Protein AF-A0A7X0VWC8-F1 (afdb_monomer_lite)

Organism: NCBI:txid2761120

Secondary structure (DSSP, 8-state):
-HHHHHHHHHHHHHHHHHHHHHHGGG--TT-HHHHHHHHHHHHHHHHHHHHHHHHHHHHHHHTS---S-SS--

Sequence (73 aa):
MFRALKWISAIVIACGIVCCVWNLSQFNDRNLGLMVGIGFLVGGIQILMFGMVAPLMQKKTEELPLDTTEELV

Radius of gyration: 20.56 Å; chains: 1; bounding box: 41×14×67 Å

Foldseek 3Di:
DLVVLVVVLVVLLVVLVVLCVVCVVDPDPPPVSPVVSVVSNVVSVVSVVVSVVVVVVVVVVVPPPPDDDPDDD

Structure (mmCIF, N/CA/C/O backbone):
data_AF-A0A7X0VWC8-F1
#
_entry.id   AF-A0A7X0VWC8-F1
#
loop_
_atom_site.group_PDB
_atom_site.id
_atom_site.type_symbol
_atom_site.label_atom_id
_atom_site.label_alt_id
_atom_site.label_comp_id
_atom_site.label_asym_id
_atom_site.label_entity_id
_atom_site.label_seq_id
_atom_site.pdbx_PDB_ins_code
_atom_site.Cartn_x
_atom_site.Cartn_y
_atom_site.Cartn_z
_atom_site.occupancy
_atom_site.B_iso_or_equiv
_atom_site.auth_seq_id
_atom_site.auth_comp_id
_atom_site.auth_asym_id
_atom_site.auth_atom_id
_atom_site.pdbx_PDB_model_num
ATOM 1 N N . MET A 1 1 ? -18.006 3.762 11.186 1.00 56.25 1 MET A N 1
ATOM 2 C CA . MET A 1 1 ? -16.683 4.336 10.832 1.00 56.25 1 MET A CA 1
ATOM 3 C C . MET A 1 1 ? -15.738 3.341 10.132 1.00 56.25 1 MET A C 1
ATOM 5 O O . MET A 1 1 ? -14.889 3.775 9.368 1.00 56.25 1 MET A O 1
ATOM 9 N N . PHE A 1 2 ? -15.936 2.018 10.250 1.00 62.62 2 PHE A N 1
ATOM 10 C CA . PHE A 1 2 ? -15.096 0.983 9.606 1.00 62.62 2 PHE A CA 1
ATOM 11 C C . PHE A 1 2 ? -15.040 0.981 8.068 1.00 62.62 2 PHE A C 1
ATOM 13 O O . PHE A 1 2 ? -14.083 0.479 7.483 1.00 62.62 2 PHE A O 1
ATOM 20 N N . ARG A 1 3 ? -16.045 1.549 7.386 1.00 68.81 3 ARG A N 1
ATOM 21 C CA . ARG A 1 3 ? -16.096 1.561 5.913 1.00 68.81 3 ARG A CA 1
ATOM 22 C C . ARG A 1 3 ? -14.960 2.399 5.317 1.00 68.81 3 ARG A C 1
ATOM 24 O O . ARG A 1 3 ? -14.348 1.955 4.356 1.00 68.81 3 ARG A O 1
ATOM 31 N N . ALA A 1 4 ? -14.639 3.547 5.917 1.00 77.56 4 ALA A N 1
ATOM 32 C CA . ALA A 1 4 ? -13.590 4.439 5.423 1.00 77.56 4 ALA A CA 1
ATOM 33 C C . ALA A 1 4 ? -12.199 3.782 5.473 1.00 77.56 4 ALA A C 1
ATOM 35 O O . ALA A 1 4 ? -11.504 3.769 4.463 1.00 77.56 4 ALA A O 1
ATOM 36 N N . LEU A 1 5 ? -11.832 3.145 6.595 1.00 79.44 5 LEU A N 1
ATOM 37 C CA . LEU A 1 5 ? -10.549 2.434 6.727 1.00 79.44 5 LEU A CA 1
ATOM 38 C C . LEU A 1 5 ? -10.400 1.299 5.703 1.00 79.44 5 LEU A C 1
ATOM 40 O O . LEU A 1 5 ? -9.334 1.133 5.112 1.00 79.44 5 LEU A O 1
ATOM 44 N N . LYS A 1 6 ? -11.483 0.549 5.452 1.00 79.44 6 LYS A N 1
ATOM 45 C CA . LYS A 1 6 ? -11.508 -0.514 4.435 1.00 79.44 6 LYS A CA 1
ATOM 46 C C . LYS A 1 6 ? -11.256 0.032 3.029 1.00 79.44 6 LYS A C 1
ATOM 48 O O . LYS A 1 6 ? -10.503 -0.575 2.275 1.00 79.44 6 LYS A O 1
ATOM 53 N N . TRP A 1 7 ? -11.875 1.162 2.686 1.00 85.94 7 TRP A N 1
ATOM 54 C CA . TRP A 1 7 ? -11.677 1.827 1.396 1.00 85.94 7 TRP A CA 1
ATOM 55 C C . TRP A 1 7 ? -10.256 2.379 1.248 1.00 85.94 7 TRP A C 1
ATOM 57 O O . TRP A 1 7 ? -9.633 2.163 0.214 1.00 85.94 7 TRP A O 1
ATOM 67 N N . ILE A 1 8 ? -9.713 3.013 2.291 1.00 87.12 8 ILE A N 1
ATOM 68 C CA . ILE A 1 8 ? -8.340 3.538 2.293 1.00 87.12 8 ILE A CA 1
ATOM 69 C C . ILE A 1 8 ? -7.329 2.404 2.096 1.00 87.12 8 ILE A C 1
ATOM 71 O O . ILE A 1 8 ? -6.478 2.493 1.216 1.00 87.12 8 ILE A O 1
ATOM 75 N N . SER A 1 9 ? -7.450 1.309 2.852 1.00 86.12 9 SER A N 1
ATOM 76 C CA . SER A 1 9 ? -6.568 0.147 2.696 1.00 86.12 9 SER A CA 1
ATOM 77 C C . SER A 1 9 ? -6.664 -0.461 1.290 1.00 86.12 9 SER A C 1
ATOM 79 O O . SER A 1 9 ? -5.636 -0.737 0.676 1.00 86.12 9 SER A O 1
ATOM 81 N N . ALA A 1 10 ? -7.874 -0.586 0.730 1.00 88.19 10 ALA A N 1
ATOM 82 C CA . ALA A 1 10 ? -8.058 -1.086 -0.633 1.00 88.19 10 ALA A CA 1
ATOM 83 C C . ALA A 1 10 ? -7.352 -0.208 -1.683 1.00 88.19 10 ALA A C 1
ATOM 85 O O . ALA A 1 10 ? -6.715 -0.740 -2.591 1.00 88.19 10 ALA A O 1
ATOM 86 N N . ILE A 1 11 ? -7.411 1.120 -1.535 1.00 91.25 11 ILE A N 1
ATOM 87 C CA . ILE A 1 11 ? -6.728 2.067 -2.431 1.00 91.25 11 ILE A CA 1
ATOM 88 C C . ILE A 1 11 ? -5.204 1.938 -2.307 1.00 91.25 11 ILE A C 1
ATOM 90 O O . ILE A 1 11 ? -4.510 1.890 -3.321 1.00 91.25 11 ILE A O 1
ATOM 94 N N . VAL A 1 12 ? -4.678 1.838 -1.082 1.00 89.44 12 VAL A N 1
ATOM 95 C CA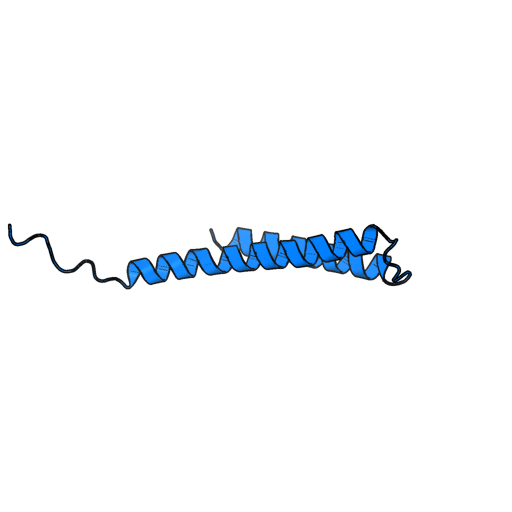 . VAL A 1 12 ? -3.234 1.689 -0.820 1.00 89.44 12 VAL A CA 1
ATOM 96 C C . VAL A 1 12 ? -2.701 0.385 -1.423 1.00 89.44 12 VAL A C 1
ATOM 98 O O . VAL A 1 12 ? -1.678 0.404 -2.106 1.00 89.44 12 VAL A O 1
ATOM 101 N N . ILE A 1 13 ? -3.414 -0.730 -1.239 1.00 88.31 13 ILE A N 1
ATOM 102 C CA . ILE A 1 13 ? -3.033 -2.030 -1.810 1.00 88.31 13 ILE A CA 1
ATOM 103 C C . ILE A 1 13 ? -3.092 -1.986 -3.341 1.00 88.31 13 ILE A C 1
ATOM 105 O O . ILE A 1 13 ? -2.146 -2.419 -3.996 1.00 88.31 13 ILE A O 1
ATOM 109 N N . ALA A 1 14 ? -4.158 -1.427 -3.923 1.00 92.12 14 ALA A N 1
ATOM 110 C CA . ALA A 1 14 ? -4.280 -1.296 -5.374 1.00 92.12 14 ALA A CA 1
ATOM 111 C C . ALA A 1 14 ? -3.138 -0.455 -5.970 1.00 92.12 14 ALA A C 1
ATOM 113 O O . ALA A 1 14 ? -2.543 -0.849 -6.971 1.00 92.12 14 ALA A O 1
ATOM 114 N N . CYS A 1 15 ? -2.778 0.656 -5.322 1.00 89.94 15 CYS A N 1
ATOM 115 C CA . CYS A 1 15 ? -1.657 1.499 -5.736 1.00 89.94 15 CYS A CA 1
ATOM 116 C C . CYS A 1 15 ? -0.314 0.748 -5.657 1.00 89.94 15 CYS A C 1
ATOM 118 O O . CYS A 1 15 ? 0.470 0.781 -6.605 1.00 89.94 15 CYS A O 1
ATOM 120 N N . GLY A 1 16 ? -0.082 -0.006 -4.575 1.00 87.50 16 GLY A N 1
ATOM 121 C CA . GLY A 1 16 ? 1.104 -0.855 -4.421 1.00 87.50 16 GLY A CA 1
ATOM 122 C C . GLY A 1 16 ? 1.229 -1.910 -5.520 1.00 87.50 16 GLY A C 1
ATOM 123 O O . GLY A 1 16 ? 2.302 -2.068 -6.100 1.00 87.50 16 GLY A O 1
ATOM 124 N N . ILE A 1 17 ? 0.120 -2.567 -5.874 1.00 88.12 17 ILE A N 1
ATOM 125 C CA . ILE A 1 17 ? 0.076 -3.546 -6.969 1.00 88.12 17 ILE A CA 1
ATOM 126 C C . ILE A 1 17 ? 0.422 -2.879 -8.305 1.00 88.12 17 ILE A C 1
ATOM 128 O O . ILE A 1 17 ? 1.255 -3.405 -9.037 1.00 88.12 17 ILE A O 1
ATOM 132 N N . VAL A 1 18 ? -0.157 -1.715 -8.616 1.00 89.00 18 VAL A N 1
ATOM 133 C CA . VAL A 1 18 ? 0.138 -0.988 -9.864 1.00 89.00 18 VAL A CA 1
ATOM 134 C C . VAL A 1 18 ? 1.614 -0.579 -9.935 1.00 89.00 18 VAL A C 1
ATOM 136 O O . VAL A 1 18 ? 2.264 -0.817 -10.954 1.00 89.00 18 VAL A O 1
ATOM 139 N N . CYS A 1 19 ? 2.176 -0.040 -8.847 1.00 83.81 19 CYS A N 1
ATOM 140 C CA . CYS A 1 19 ? 3.602 0.291 -8.765 1.00 83.81 19 CYS A CA 1
ATOM 141 C C . CYS A 1 19 ? 4.504 -0.935 -8.962 1.00 83.81 19 CYS A C 1
ATOM 143 O O . CYS A 1 19 ? 5.510 -0.840 -9.672 1.00 83.81 19 CYS A O 1
ATOM 145 N N . CYS A 1 20 ? 4.137 -2.080 -8.378 1.00 82.38 20 CYS A N 1
ATOM 146 C CA . CYS A 1 20 ? 4.848 -3.338 -8.585 1.00 82.38 20 CYS A CA 1
ATOM 147 C C . CYS A 1 20 ? 4.756 -3.807 -10.038 1.00 82.38 20 CYS A C 1
ATOM 149 O O . CYS A 1 20 ? 5.790 -4.129 -10.612 1.00 82.38 20 CYS A O 1
ATOM 151 N N . VAL A 1 21 ? 3.565 -3.814 -10.649 1.00 83.44 21 VAL A N 1
ATOM 152 C CA . VAL A 1 21 ? 3.344 -4.297 -12.026 1.00 83.44 21 VAL A CA 1
ATOM 153 C C . VAL A 1 21 ? 4.090 -3.445 -13.054 1.00 83.44 21 VAL A C 1
ATOM 155 O O . VAL A 1 21 ? 4.681 -3.997 -13.980 1.00 83.44 21 VAL A O 1
ATOM 158 N N . TRP A 1 22 ? 4.147 -2.122 -12.876 1.00 82.31 22 TRP A N 1
ATOM 159 C CA . TRP A 1 22 ? 4.921 -1.262 -13.778 1.00 82.31 22 TRP A CA 1
ATOM 160 C C . TRP A 1 22 ? 6.435 -1.444 -13.655 1.00 82.31 22 TRP A C 1
ATOM 162 O O . TRP A 1 22 ? 7.138 -1.356 -14.658 1.00 82.31 22 TRP A O 1
ATOM 172 N N . ASN A 1 23 ? 6.949 -1.720 -12.454 1.00 77.62 23 ASN A N 1
ATOM 173 C CA . ASN A 1 23 ? 8.384 -1.939 -12.240 1.00 77.62 23 ASN A CA 1
ATOM 174 C C . ASN A 1 23 ? 8.819 -3.411 -12.349 1.00 77.62 23 ASN A C 1
ATOM 176 O O . ASN A 1 23 ? 10.013 -3.705 -12.300 1.00 77.62 23 ASN A O 1
ATOM 180 N N . LEU A 1 24 ? 7.868 -4.324 -12.563 1.00 71.31 24 LEU A N 1
ATOM 181 C CA . LEU A 1 24 ? 8.062 -5.775 -12.651 1.00 71.31 24 LEU A CA 1
ATOM 182 C C . LEU A 1 24 ? 8.931 -6.191 -13.846 1.00 71.31 24 LEU A C 1
ATOM 184 O O . LEU A 1 24 ? 9.612 -7.210 -13.788 1.00 71.31 24 LEU A O 1
ATOM 188 N N . SER A 1 25 ? 8.950 -5.381 -14.913 1.00 68.94 25 SER A N 1
ATOM 189 C CA . SER A 1 25 ? 9.776 -5.630 -16.104 1.00 68.94 25 SER A CA 1
ATOM 190 C C . SER A 1 25 ? 11.280 -5.592 -15.813 1.00 68.94 25 SER A C 1
ATOM 192 O O . SER A 1 25 ? 12.064 -6.114 -16.603 1.00 68.94 25 SER A O 1
ATOM 194 N N . GLN A 1 26 ? 11.692 -4.984 -14.699 1.00 67.62 26 GLN A N 1
ATOM 195 C CA . GLN A 1 26 ? 13.078 -4.945 -14.256 1.00 67.62 26 GLN A CA 1
ATOM 196 C C . GLN A 1 26 ? 13.125 -5.343 -12.778 1.00 67.62 26 GLN A C 1
ATOM 198 O O . GLN A 1 26 ? 13.313 -4.507 -11.891 1.00 67.62 26 GLN A O 1
ATOM 203 N N . PHE A 1 27 ? 12.921 -6.642 -12.535 1.00 65.62 27 PHE A N 1
ATOM 204 C CA . PHE A 1 27 ? 13.109 -7.289 -11.237 1.00 65.62 27 PHE A CA 1
ATOM 205 C C . PHE A 1 27 ? 14.594 -7.252 -10.863 1.00 65.62 27 PHE A C 1
ATOM 207 O O . PHE A 1 27 ? 15.371 -8.153 -11.163 1.00 65.62 27 PHE A O 1
ATOM 214 N N . ASN A 1 28 ? 15.005 -6.141 -10.270 1.00 68.50 28 ASN A N 1
ATOM 215 C CA . ASN A 1 28 ? 16.341 -5.941 -9.743 1.00 68.50 28 ASN A CA 1
ATOM 216 C C . ASN A 1 28 ? 16.198 -5.216 -8.407 1.00 68.50 28 ASN A C 1
ATOM 218 O O . ASN A 1 28 ? 15.454 -4.239 -8.324 1.00 68.50 28 ASN A O 1
ATOM 222 N N . ASP A 1 29 ? 16.940 -5.636 -7.386 1.00 68.88 29 ASP A N 1
ATOM 223 C CA . ASP A 1 29 ? 16.898 -5.041 -6.041 1.00 68.88 29 ASP A CA 1
ATOM 224 C C . ASP A 1 29 ? 17.392 -3.582 -6.016 1.00 68.88 29 ASP A C 1
ATOM 226 O O . ASP A 1 29 ? 17.246 -2.868 -5.027 1.00 68.88 29 ASP A O 1
ATOM 230 N N . ARG A 1 30 ? 17.949 -3.101 -7.136 1.00 76.75 30 ARG A N 1
ATOM 231 C CA . ARG A 1 30 ? 18.256 -1.681 -7.366 1.00 76.75 30 ARG A CA 1
ATOM 232 C C . ARG A 1 30 ? 17.063 -0.843 -7.817 1.00 76.75 30 ARG A C 1
ATOM 234 O O . ARG A 1 30 ? 17.182 0.380 -7.881 1.00 76.75 30 ARG A O 1
ATOM 241 N N . ASN A 1 31 ? 15.943 -1.466 -8.169 1.00 76.12 31 ASN A N 1
ATOM 242 C CA . ASN A 1 31 ? 14.780 -0.750 -8.653 1.00 76.12 31 ASN A CA 1
ATOM 243 C C . ASN A 1 31 ? 13.945 -0.238 -7.471 1.00 76.12 31 ASN A C 1
ATOM 245 O O . ASN A 1 31 ? 13.142 -0.962 -6.878 1.00 76.12 31 ASN A O 1
ATOM 249 N N . LEU A 1 32 ? 14.131 1.045 -7.149 1.00 78.12 32 LEU A N 1
ATOM 250 C CA . LEU A 1 32 ? 13.414 1.746 -6.079 1.00 78.12 32 LEU A CA 1
ATOM 251 C C . LEU A 1 32 ? 11.887 1.614 -6.210 1.00 78.12 32 LEU A C 1
ATOM 253 O O . LEU A 1 32 ? 11.190 1.580 -5.199 1.00 78.12 32 LEU A O 1
ATOM 257 N N . GLY A 1 33 ? 11.361 1.482 -7.433 1.00 83.06 33 GLY A N 1
ATOM 258 C CA . GLY A 1 33 ? 9.927 1.317 -7.670 1.00 83.06 33 GLY A CA 1
ATOM 259 C C . GLY A 1 33 ? 9.357 0.006 -7.120 1.00 83.06 33 GLY A C 1
ATOM 260 O O . GLY A 1 33 ? 8.268 0.009 -6.546 1.00 83.06 33 GLY A O 1
ATOM 261 N N . LEU A 1 34 ? 10.102 -1.101 -7.218 1.00 83.88 34 LEU A N 1
ATOM 262 C CA . LEU A 1 34 ? 9.706 -2.380 -6.616 1.00 83.88 34 LEU A CA 1
ATOM 263 C C . LEU A 1 34 ? 9.778 -2.317 -5.087 1.00 83.88 34 LEU A C 1
ATOM 265 O O . LEU A 1 34 ? 8.852 -2.772 -4.419 1.00 83.88 34 LEU A O 1
ATOM 269 N N . MET A 1 35 ? 10.821 -1.691 -4.532 1.00 88.94 35 MET A N 1
ATOM 270 C CA . MET A 1 35 ? 10.969 -1.509 -3.083 1.00 88.94 35 MET A CA 1
ATOM 271 C C . MET A 1 35 ? 9.804 -0.699 -2.490 1.00 88.94 35 MET A C 1
ATOM 273 O O . MET A 1 35 ? 9.216 -1.094 -1.482 1.00 88.94 35 MET A O 1
ATOM 277 N N . VAL A 1 36 ? 9.424 0.403 -3.145 1.00 87.94 36 VAL A N 1
ATOM 278 C CA . VAL A 1 36 ? 8.282 1.236 -2.734 1.00 87.94 36 VAL A CA 1
ATOM 279 C C . VAL A 1 36 ? 6.956 0.494 -2.919 1.00 87.94 36 VAL A C 1
ATOM 281 O O . VAL A 1 36 ? 6.107 0.549 -2.030 1.00 87.94 36 VAL A O 1
ATOM 284 N N . GLY A 1 37 ? 6.780 -0.240 -4.022 1.00 87.50 37 GLY A N 1
ATOM 285 C CA . GLY A 1 37 ? 5.576 -1.039 -4.272 1.00 87.50 37 GLY A CA 1
ATOM 286 C C . GLY A 1 37 ? 5.351 -2.122 -3.211 1.00 87.50 37 GLY A C 1
ATOM 287 O O . GLY A 1 37 ? 4.245 -2.247 -2.678 1.00 87.50 37 GLY A O 1
ATOM 288 N N . ILE A 1 38 ? 6.413 -2.835 -2.819 1.00 88.81 38 ILE A N 1
ATOM 289 C CA . ILE A 1 38 ? 6.367 -3.811 -1.720 1.00 88.81 38 ILE A CA 1
ATOM 290 C C . ILE A 1 38 ? 6.055 -3.113 -0.390 1.00 88.81 38 ILE A C 1
ATOM 292 O O . ILE A 1 38 ? 5.225 -3.605 0.375 1.00 88.81 38 ILE A O 1
ATOM 296 N N . GLY A 1 39 ? 6.645 -1.942 -0.126 1.00 90.62 39 GLY A N 1
ATOM 297 C CA . GLY A 1 39 ? 6.325 -1.135 1.055 1.00 90.62 39 GLY A CA 1
ATOM 298 C C . GLY A 1 39 ? 4.843 -0.750 1.132 1.00 90.62 39 GLY A C 1
ATOM 299 O O . GLY A 1 39 ? 4.224 -0.880 2.189 1.00 90.62 39 GLY A O 1
ATOM 300 N N . PHE A 1 40 ? 4.243 -0.357 0.006 1.00 90.38 40 PHE A N 1
ATOM 301 C CA . PHE A 1 40 ? 2.809 -0.066 -0.094 1.00 90.38 40 PHE A CA 1
ATOM 302 C C . PHE A 1 40 ? 1.933 -1.306 0.127 1.00 90.38 40 PHE A C 1
ATOM 304 O O . PHE A 1 40 ? 0.910 -1.214 0.805 1.00 90.38 40 PHE A O 1
ATOM 311 N N . LEU A 1 41 ? 2.336 -2.470 -0.388 1.00 90.00 41 LEU A N 1
ATOM 312 C CA . LEU A 1 41 ? 1.651 -3.744 -0.144 1.00 90.00 41 LEU A CA 1
ATOM 313 C C . LEU A 1 41 ? 1.673 -4.122 1.343 1.00 90.00 41 LEU A C 1
ATOM 315 O O . LEU A 1 41 ? 0.621 -4.377 1.935 1.00 90.00 41 LEU A O 1
ATOM 319 N N . VAL A 1 42 ? 2.853 -4.100 1.965 1.00 92.94 42 VAL A N 1
ATOM 320 C CA . VAL A 1 42 ? 3.034 -4.434 3.386 1.00 92.94 42 VAL A CA 1
ATOM 321 C C . VAL A 1 42 ? 2.297 -3.435 4.285 1.00 92.94 42 VAL A C 1
ATOM 323 O O . VAL A 1 42 ? 1.585 -3.843 5.205 1.00 92.94 42 VAL A O 1
ATOM 326 N N . GLY A 1 43 ? 2.408 -2.134 4.004 1.00 90.25 43 GLY A N 1
ATOM 327 C CA . GLY A 1 43 ? 1.696 -1.087 4.738 1.00 90.25 43 GLY A CA 1
ATOM 328 C C . GLY A 1 43 ? 0.177 -1.178 4.570 1.00 90.25 43 GLY A C 1
ATOM 329 O O . GLY A 1 43 ? -0.562 -1.090 5.550 1.00 90.25 43 GLY A O 1
ATOM 330 N N . GLY A 1 44 ? -0.304 -1.435 3.352 1.00 88.00 44 GLY A N 1
ATOM 331 C CA . GLY A 1 44 ? -1.727 -1.608 3.057 1.00 88.00 44 GLY A CA 1
ATOM 332 C C . GLY A 1 44 ? -2.356 -2.778 3.815 1.00 88.00 44 GLY A C 1
ATOM 333 O O . GLY A 1 44 ? -3.455 -2.632 4.362 1.00 88.00 44 GLY A O 1
ATOM 334 N N . ILE A 1 45 ? -1.636 -3.902 3.915 1.00 88.62 45 ILE A N 1
ATOM 335 C CA . ILE A 1 45 ? -2.046 -5.077 4.699 1.00 88.62 45 ILE A CA 1
ATOM 336 C C . ILE A 1 45 ? -2.078 -4.760 6.199 1.00 88.62 45 ILE A C 1
ATOM 338 O O . ILE A 1 45 ? -3.042 -5.124 6.872 1.00 88.62 45 ILE A O 1
ATOM 342 N N . GLN A 1 46 ? -1.081 -4.048 6.734 1.00 89.81 46 GLN A N 1
ATOM 343 C CA . GLN A 1 46 ? -1.087 -3.647 8.146 1.00 89.81 46 GLN A CA 1
ATOM 344 C C . GLN A 1 46 ? -2.281 -2.743 8.478 1.00 89.81 46 GLN A C 1
ATOM 346 O O . GLN A 1 46 ? -2.972 -2.982 9.468 1.00 89.81 46 GLN A O 1
ATOM 351 N N . ILE A 1 47 ? -2.592 -1.760 7.624 1.00 87.69 47 ILE A N 1
ATOM 352 C CA . ILE A 1 47 ? -3.770 -0.89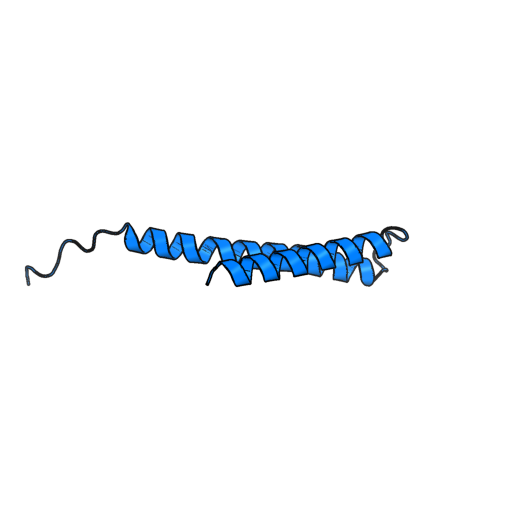1 7.792 1.00 87.69 47 ILE A CA 1
ATOM 353 C C . ILE A 1 47 ? -5.065 -1.721 7.789 1.00 87.69 47 ILE A C 1
ATOM 355 O O . ILE A 1 47 ? -5.963 -1.467 8.597 1.00 87.69 47 ILE A O 1
ATOM 359 N N . LEU A 1 48 ? -5.161 -2.737 6.921 1.00 85.62 48 LEU A N 1
ATOM 360 C CA . LEU A 1 48 ? -6.300 -3.660 6.899 1.00 85.62 48 LEU A CA 1
ATOM 361 C C . LEU A 1 48 ? -6.424 -4.421 8.226 1.00 85.62 48 LEU A C 1
ATOM 363 O O . LEU A 1 48 ? -7.521 -4.524 8.776 1.00 85.62 48 LEU A O 1
ATOM 367 N N . MET A 1 49 ? -5.298 -4.918 8.743 1.00 85.75 49 MET A N 1
ATOM 368 C CA . MET A 1 49 ? -5.238 -5.682 9.986 1.00 85.75 49 MET A CA 1
ATOM 369 C C . MET A 1 49 ? -5.694 -4.825 11.177 1.00 85.75 49 MET A C 1
ATOM 371 O O . MET A 1 49 ? -6.586 -5.239 11.917 1.00 85.75 49 MET A O 1
ATOM 375 N N . PHE A 1 50 ? -5.203 -3.587 11.306 1.00 85.06 50 PHE A N 1
ATOM 376 C CA . PHE A 1 50 ? -5.679 -2.646 12.332 1.00 85.06 50 PHE A CA 1
ATOM 377 C C . PHE A 1 50 ? -7.171 -2.317 12.186 1.00 85.06 50 PHE A C 1
ATOM 379 O O . PHE A 1 50 ? -7.895 -2.252 13.182 1.00 85.06 50 PHE A O 1
ATOM 386 N N . GLY A 1 51 ? -7.658 -2.179 10.949 1.00 82.19 51 GLY A N 1
ATOM 387 C CA . GLY A 1 51 ? -9.080 -1.984 10.667 1.00 82.19 51 GLY A CA 1
ATOM 388 C C . GLY A 1 51 ? -9.972 -3.161 11.080 1.00 82.19 51 GLY A C 1
ATOM 389 O O . GLY A 1 51 ? -11.150 -2.944 11.360 1.00 82.19 51 GLY A O 1
ATOM 390 N N . MET A 1 52 ? -9.429 -4.383 11.140 1.00 78.75 52 MET A N 1
ATOM 391 C CA . MET A 1 52 ? -10.137 -5.593 11.585 1.00 78.75 52 MET A CA 1
ATOM 392 C C . MET A 1 52 ? -10.001 -5.880 13.084 1.00 78.75 52 MET A C 1
ATOM 394 O O . MET A 1 52 ? -10.929 -6.430 13.674 1.00 78.75 52 MET A O 1
ATOM 398 N N . VAL A 1 53 ? -8.894 -5.489 13.719 1.00 81.19 53 VAL A N 1
ATOM 399 C CA . VAL A 1 53 ? -8.688 -5.684 15.166 1.00 81.19 53 VAL A CA 1
ATOM 400 C C . VAL A 1 53 ? -9.562 -4.738 15.992 1.00 81.19 53 VAL A C 1
ATOM 402 O O . VAL A 1 53 ? -10.142 -5.161 16.988 1.00 81.19 53 VAL A O 1
ATOM 405 N N . ALA A 1 54 ? -9.721 -3.484 15.565 1.00 76.62 54 ALA A N 1
ATOM 406 C CA . ALA A 1 54 ? -10.558 -2.504 16.260 1.00 76.62 54 ALA A CA 1
ATOM 407 C C . ALA A 1 54 ? -12.017 -2.965 16.527 1.00 76.62 54 ALA A C 1
ATOM 409 O O . ALA A 1 54 ? -12.447 -2.891 17.678 1.00 76.62 54 ALA A O 1
ATOM 410 N N . PRO A 1 55 ? -12.787 -3.487 15.549 1.00 68.88 55 PRO A N 1
ATOM 411 C CA . PRO A 1 55 ? -14.141 -3.974 15.807 1.00 68.88 55 PRO A CA 1
ATOM 412 C C . PRO A 1 55 ? -14.157 -5.279 16.614 1.00 68.88 55 PRO A C 1
ATOM 414 O O . PRO A 1 55 ? -15.079 -5.482 17.396 1.00 68.88 55 PRO A O 1
ATOM 417 N N . LEU A 1 56 ? -13.151 -6.151 16.460 1.00 67.56 56 LEU A N 1
ATOM 418 C CA . LEU A 1 56 ? -13.040 -7.386 17.248 1.00 67.56 56 LEU A CA 1
ATOM 419 C C . LEU A 1 56 ? -12.783 -7.094 18.732 1.00 67.56 56 LEU A C 1
ATOM 421 O O . LEU A 1 56 ? -13.386 -7.736 19.586 1.00 67.56 56 LEU A O 1
ATOM 425 N N . MET A 1 57 ? -11.948 -6.097 19.039 1.00 68.25 57 MET A N 1
ATOM 426 C CA . MET A 1 57 ? -11.725 -5.615 20.406 1.00 68.25 57 MET A CA 1
ATOM 427 C C . MET A 1 57 ? -13.003 -5.028 21.011 1.00 68.25 57 MET A C 1
ATOM 429 O O . MET A 1 57 ? -13.342 -5.364 22.139 1.00 68.25 57 MET A O 1
ATOM 433 N N . GLN A 1 58 ? -13.743 -4.201 20.260 1.00 64.25 58 GLN A N 1
ATOM 434 C CA . GLN A 1 58 ? -15.013 -3.651 20.750 1.00 64.25 58 GLN A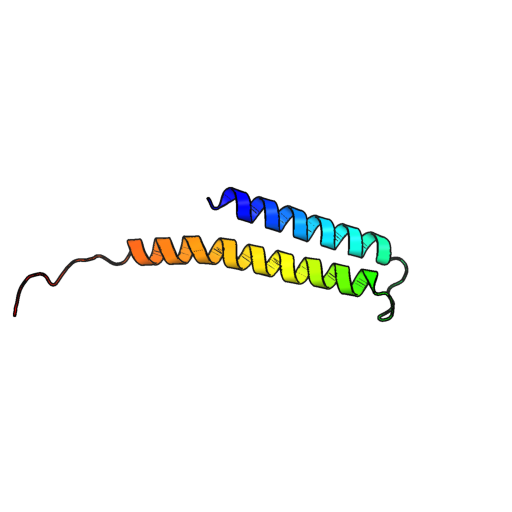 CA 1
ATOM 435 C C . GLN A 1 58 ? -16.044 -4.747 21.031 1.00 64.25 58 GLN A C 1
ATOM 437 O O . GLN A 1 58 ? -16.693 -4.717 22.071 1.00 64.25 58 GLN A O 1
ATOM 442 N N . LYS A 1 59 ? -16.150 -5.744 20.147 1.00 61.81 59 LYS A N 1
ATOM 443 C CA . LYS A 1 59 ? -17.091 -6.852 20.324 1.00 61.81 59 LYS A CA 1
ATOM 444 C C . LYS A 1 59 ? -16.742 -7.717 21.540 1.00 61.81 59 LYS A C 1
ATOM 446 O O . LYS A 1 59 ? -17.628 -8.091 22.292 1.00 61.81 59 LYS A O 1
ATOM 451 N N . LYS A 1 60 ? -15.448 -7.946 21.790 1.00 59.69 60 LYS A N 1
ATOM 452 C CA . LYS A 1 60 ? -14.979 -8.693 22.966 1.00 59.69 60 LYS A CA 1
ATOM 453 C C . LYS A 1 60 ? -15.223 -7.950 24.289 1.00 59.69 60 LYS A C 1
ATOM 455 O O . LYS A 1 60 ? -15.369 -8.592 25.322 1.00 59.69 60 LYS A O 1
ATOM 460 N N . THR A 1 61 ? -15.252 -6.616 24.269 1.00 57.12 61 THR A N 1
ATOM 461 C CA . THR A 1 61 ? -15.608 -5.803 25.444 1.00 57.12 61 THR A CA 1
ATOM 462 C C . THR A 1 61 ? -17.109 -5.850 25.736 1.00 57.12 61 THR A C 1
ATOM 464 O O . THR A 1 61 ? -17.491 -5.836 26.898 1.00 57.12 61 THR A O 1
ATOM 467 N N . GLU A 1 62 ? -17.956 -5.946 24.710 1.00 55.94 62 GLU A N 1
ATOM 468 C CA . GLU A 1 62 ? -19.420 -6.032 24.863 1.00 55.94 62 GLU A CA 1
ATOM 469 C C . GLU A 1 62 ? -19.893 -7.430 25.321 1.00 55.94 62 GLU A C 1
ATOM 471 O O . GLU A 1 62 ? -20.962 -7.570 25.904 1.00 55.94 62 GLU A O 1
ATOM 476 N N . GLU A 1 63 ? -19.075 -8.464 25.099 1.00 55.06 63 GLU A N 1
ATOM 477 C CA . GLU A 1 63 ? -19.317 -9.854 25.524 1.00 55.06 63 GLU A CA 1
ATOM 478 C C . GLU A 1 63 ? -18.836 -10.157 26.960 1.00 55.06 63 GLU A C 1
ATOM 480 O O . GLU A 1 63 ? -19.031 -11.271 27.449 1.00 55.06 63 GLU A O 1
ATOM 485 N N . LEU A 1 64 ? -18.220 -9.193 2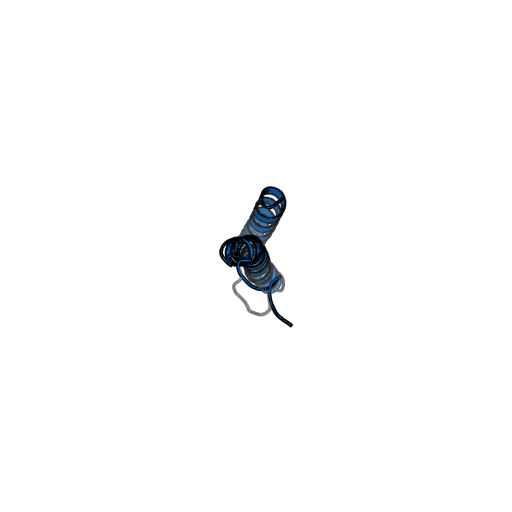7.656 1.00 56.91 64 LEU A N 1
ATOM 486 C CA . LEU A 1 64 ? -17.996 -9.274 29.100 1.00 56.91 64 LEU A CA 1
ATOM 487 C C . LEU A 1 64 ? -19.283 -8.813 29.803 1.00 56.91 64 LEU A C 1
ATOM 489 O O . 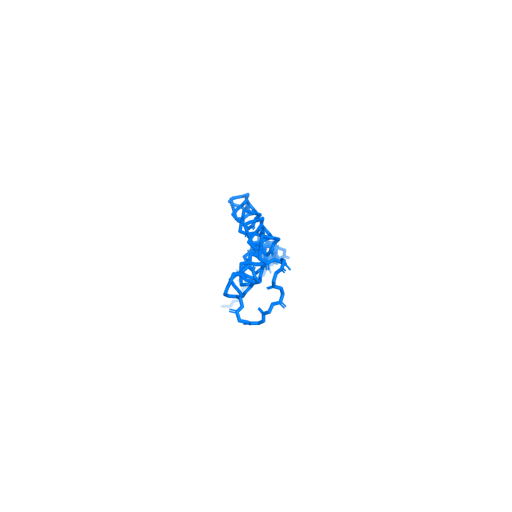LEU A 1 64 ? -19.585 -7.620 29.755 1.00 56.91 64 LEU A O 1
ATOM 493 N N . PRO A 1 65 ? -20.054 -9.709 30.449 1.00 46.81 65 PRO A N 1
ATOM 494 C CA . PRO A 1 65 ? -21.151 -9.276 31.297 1.00 46.81 65 PRO A CA 1
ATOM 495 C C . PRO A 1 65 ? -20.560 -8.416 32.413 1.00 46.81 65 PRO A C 1
ATOM 497 O O . PRO A 1 65 ? -19.750 -8.885 33.212 1.00 46.81 65 PRO A O 1
ATOM 500 N N . LEU A 1 66 ? -20.953 -7.144 32.452 1.00 52.31 66 LEU A N 1
ATOM 501 C CA . LEU A 1 66 ? -20.789 -6.313 33.635 1.00 52.31 66 LEU A CA 1
ATOM 502 C C . LEU A 1 66 ? -21.876 -6.756 34.621 1.00 52.31 66 LEU A C 1
ATOM 504 O O . LEU A 1 66 ? -22.883 -6.079 34.788 1.00 52.31 66 LEU A O 1
ATOM 508 N N . ASP A 1 67 ? -21.716 -7.946 35.189 1.00 58.28 67 ASP A N 1
ATOM 509 C CA . ASP A 1 67 ? -22.528 -8.430 36.300 1.00 58.28 67 ASP A CA 1
ATOM 510 C C . ASP A 1 67 ? -21.579 -8.781 37.449 1.00 58.28 67 ASP A C 1
ATOM 512 O O . ASP A 1 67 ? -20.534 -9.398 37.229 1.00 58.28 67 ASP A O 1
ATOM 516 N N . THR A 1 68 ? -21.936 -8.346 38.660 1.00 62.00 68 THR A N 1
ATOM 517 C CA . THR A 1 68 ? -21.153 -8.309 39.916 1.00 62.00 68 THR A CA 1
ATOM 518 C C . THR A 1 68 ? -19.925 -7.378 39.888 1.00 62.00 68 THR A C 1
ATOM 520 O O . THR A 1 68 ? -18.868 -7.703 39.364 1.00 62.00 68 THR A O 1
ATOM 523 N N . THR A 1 69 ? -19.943 -6.186 40.496 1.00 58.00 69 THR A N 1
ATOM 524 C CA . THR A 1 69 ? -19.954 -6.015 41.961 1.00 58.00 69 THR A CA 1
ATOM 525 C C . THR A 1 69 ? -20.353 -4.565 42.318 1.00 58.00 69 THR A C 1
ATOM 527 O O . THR A 1 69 ? -19.494 -3.709 42.496 1.00 58.00 69 THR A O 1
ATOM 530 N N . GLU A 1 70 ? -21.657 -4.277 42.401 1.00 59.94 70 GLU A N 1
ATOM 531 C CA . GLU A 1 70 ? -22.206 -3.156 43.199 1.00 59.94 70 GLU A CA 1
ATOM 532 C C . GLU A 1 70 ?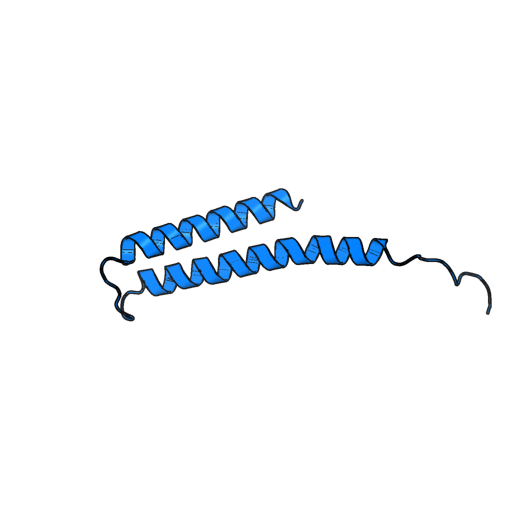 -22.851 -3.663 44.509 1.00 59.94 70 GLU A C 1
ATOM 534 O O . GLU A 1 70 ? -23.627 -2.962 45.148 1.00 59.94 70 GLU A O 1
ATOM 539 N N . GLU A 1 71 ? -22.511 -4.874 44.960 1.00 59.44 71 GLU A N 1
ATOM 540 C CA . GLU A 1 71 ? -22.874 -5.358 46.294 1.00 59.44 71 GLU A CA 1
ATOM 541 C C . GLU A 1 71 ? -21.651 -5.957 46.997 1.00 59.44 71 GLU A C 1
ATOM 543 O O . GLU A 1 71 ? -21.057 -6.908 46.496 1.00 59.44 71 GLU A O 1
ATOM 548 N N . LEU A 1 72 ? -21.358 -5.416 48.188 1.00 55.50 72 LEU A N 1
ATOM 549 C CA . LEU A 1 72 ? -20.431 -5.890 49.232 1.00 55.50 72 LEU A CA 1
ATOM 550 C C . LEU A 1 72 ? -18.948 -5.488 49.092 1.00 55.50 72 LEU A C 1
ATOM 552 O O . LEU A 1 72 ? -18.121 -6.267 48.625 1.00 55.50 72 LEU A O 1
ATOM 556 N N . VAL A 1 73 ? -18.581 -4.311 49.620 1.00 41.28 73 VAL A N 1
ATOM 557 C CA . VAL A 1 73 ? -17.994 -4.081 50.973 1.00 41.28 73 VAL A CA 1
ATOM 558 C C . VAL A 1 73 ? -17.517 -2.632 51.083 1.00 41.28 73 VAL A C 1
ATOM 560 O O . VAL A 1 73 ? -16.767 -2.180 50.192 1.00 41.28 73 VAL A O 1
#

pLDDT: mean 76.04, std 13.19, range [41.28, 92.94]